Protein AF-A0AA38SUD5-F1 (afdb_monomer)

Mean predicted aligned error: 11.08 Å

Organism: NCBI:txid347529

Radius of gyration: 17.65 Å; Cα contacts (8 Å, |Δi|>4): 68; chains: 1; bounding box: 46×24×48 Å

Foldseek 3Di:
DDDPPPPCQPQANLFDKDKDDWDPDDPVGHTDHIDIDGDDPVPQDPVSVVVSVVRVVVLVVVCVVDDVVVNVVLSPDPVVNVVRVVVVVD

Secondary structure (DSSP, 8-state):
-----S-SSSS-S---EEEE--B--BTTB--B--EEEEPPGGG--HHHHHHHHHHHHHHHHHHHHS-HHHHHHHHHSTHHHHHHHHHTT-

Solvent-accessible surface area (backbone atoms only — not comparable to full-atom values): 5577 Å² total; per-residue (Å²): 137,87,73,92,74,79,76,66,70,88,42,39,89,58,67,56,63,45,74,46,73,60,41,78,58,52,101,89,44,78,60,43,73,63,44,76,46,76,55,55,80,90,70,51,49,74,64,48,51,50,49,30,48,51,34,46,50,54,50,51,51,54,48,73,75,35,59,66,70,58,40,56,54,42,73,71,38,79,58,46,57,53,54,46,60,60,65,72,73,112

Sequence (90 aa):
MPNDQRKGFEHGPHVPTSIIPSVAATENTPAVQERSFVKLVANWSDEDRRLVNIDTKARSLIAMSLPDEVFHSISKLKIAKKIWDTLCLQ

pLDDT: mean 74.1, std 16.0, range [33.28, 93.25]

Structure (mmCIF, N/CA/C/O backbone):
data_AF-A0AA38SUD5-F1
#
_entry.id   AF-A0AA38SUD5-F1
#
loop_
_atom_site.group_PDB
_atom_site.id
_atom_site.type_symbol
_atom_site.label_atom_id
_atom_site.label_alt_id
_atom_site.label_comp_id
_atom_site.label_asym_id
_atom_site.label_entity_id
_atom_site.label_seq_id
_atom_site.pdbx_PDB_ins_code
_atom_site.Cartn_x
_atom_site.Cartn_y
_atom_site.Cartn_z
_atom_site.occupancy
_atom_site.B_iso_or_equiv
_atom_site.auth_seq_id
_atom_site.auth_comp_id
_atom_site.auth_asym_id
_atom_site.auth_atom_id
_atom_site.pdbx_PDB_model_num
ATOM 1 N N . MET A 1 1 ? -22.801 -0.841 -3.808 1.00 35.06 1 MET A N 1
ATOM 2 C CA . MET A 1 1 ? -21.681 0.125 -3.763 1.00 35.06 1 MET A CA 1
ATOM 3 C C . MET A 1 1 ? -20.395 -0.620 -4.104 1.00 35.06 1 MET A C 1
ATOM 5 O O . MET A 1 1 ? -19.975 -1.400 -3.257 1.00 35.06 1 MET A O 1
ATOM 9 N N . PRO A 1 2 ? -19.810 -0.521 -5.314 1.00 41.44 2 PRO A N 1
ATOM 10 C CA . PRO A 1 2 ? -18.621 -1.305 -5.621 1.00 41.44 2 PRO A CA 1
ATOM 11 C C . PRO A 1 2 ? -17.325 -0.491 -5.500 1.00 41.44 2 PRO A C 1
ATOM 13 O O . PRO A 1 2 ? -17.184 0.587 -6.071 1.00 41.44 2 PRO A O 1
ATOM 16 N N . ASN A 1 3 ? -16.363 -1.121 -4.827 1.00 33.28 3 ASN A N 1
ATOM 17 C CA . ASN A 1 3 ? -14.917 -0.954 -4.954 1.00 33.28 3 ASN A CA 1
ATOM 18 C C . ASN A 1 3 ? -14.266 0.358 -4.493 1.00 33.28 3 ASN A C 1
ATOM 20 O O . ASN A 1 3 ? -13.740 1.128 -5.295 1.00 33.28 3 ASN A O 1
ATOM 24 N N . ASP A 1 4 ? -14.047 0.442 -3.180 1.00 44.62 4 ASP A N 1
ATOM 25 C CA . ASP A 1 4 ? -12.851 1.082 -2.609 1.00 44.62 4 ASP A CA 1
ATOM 26 C C . ASP A 1 4 ? -11.621 0.143 -2.707 1.00 44.62 4 ASP A C 1
ATOM 28 O O . ASP A 1 4 ? -10.928 -0.145 -1.739 1.00 44.62 4 ASP A O 1
ATOM 32 N N . GLN A 1 5 ? -11.379 -0.431 -3.894 1.00 41.25 5 GLN A N 1
ATOM 33 C CA . GLN A 1 5 ? -10.188 -1.258 -4.170 1.00 41.25 5 GLN A CA 1
ATOM 34 C C . GLN A 1 5 ? -9.030 -0.434 -4.763 1.00 41.25 5 GLN A C 1
ATOM 36 O O . GLN A 1 5 ? -7.996 -0.993 -5.118 1.00 41.25 5 GLN A O 1
ATOM 41 N N . ARG A 1 6 ? -9.182 0.894 -4.889 1.00 40.00 6 ARG A N 1
ATOM 42 C CA . ARG A 1 6 ? -8.187 1.775 -5.531 1.00 40.00 6 ARG A CA 1
ATOM 43 C C . ARG A 1 6 ? -7.223 2.473 -4.570 1.00 40.00 6 ARG A C 1
ATOM 45 O O . ARG A 1 6 ? -6.354 3.193 -5.038 1.00 40.00 6 ARG A O 1
ATOM 52 N N . LYS A 1 7 ? -7.324 2.258 -3.256 1.00 44.34 7 LYS A N 1
ATOM 53 C CA . LYS A 1 7 ? -6.454 2.922 -2.264 1.00 44.34 7 LYS A CA 1
ATOM 54 C C . LYS A 1 7 ? -5.230 2.117 -1.814 1.00 44.34 7 LYS A C 1
ATOM 56 O O . LYS A 1 7 ? -4.541 2.515 -0.885 1.00 44.34 7 LYS A O 1
ATOM 61 N N . GLY A 1 8 ? -4.938 0.990 -2.464 1.00 43.28 8 GLY A N 1
ATOM 62 C CA . GLY A 1 8 ? -3.901 0.055 -2.009 1.00 43.28 8 GLY A CA 1
ATOM 63 C C . GLY A 1 8 ? -2.456 0.378 -2.403 1.00 43.28 8 GLY A C 1
ATOM 64 O O . GLY A 1 8 ? -1.571 -0.365 -2.000 1.00 43.28 8 GLY A O 1
ATOM 65 N N . PHE A 1 9 ? -2.196 1.421 -3.202 1.00 45.28 9 PHE A N 1
ATOM 66 C CA . PHE A 1 9 ? -0.865 1.621 -3.802 1.00 45.28 9 PHE A CA 1
ATOM 67 C C . PHE A 1 9 ? -0.197 2.962 -3.499 1.00 45.28 9 PHE A C 1
ATOM 69 O O . PHE A 1 9 ? 0.968 3.140 -3.851 1.00 45.28 9 PHE A O 1
ATOM 76 N N . GLU A 1 10 ? -0.874 3.900 -2.834 1.00 49.41 10 GLU A N 1
ATOM 77 C CA . GLU A 1 10 ? -0.249 5.188 -2.504 1.00 49.41 10 GLU A CA 1
ATOM 78 C C . GLU A 1 10 ? 0.709 5.092 -1.303 1.00 49.41 10 GLU A C 1
ATOM 80 O O . GLU A 1 10 ? 1.660 5.868 -1.246 1.00 49.41 10 GLU A O 1
ATOM 85 N N . HIS A 1 11 ? 0.547 4.098 -0.416 1.00 50.06 11 HIS A N 1
ATOM 86 C CA . HIS A 1 11 ? 1.274 4.022 0.865 1.00 50.06 11 HIS A CA 1
ATOM 87 C C . HIS A 1 11 ? 2.142 2.764 1.089 1.00 50.06 11 HIS A C 1
ATOM 89 O O . HIS A 1 11 ? 2.733 2.644 2.153 1.00 50.06 11 HIS A O 1
ATOM 95 N N . GLY A 1 12 ? 2.253 1.848 0.115 1.00 57.19 12 GLY A N 1
ATOM 96 C CA . GLY A 1 12 ? 2.787 0.493 0.372 1.00 57.19 12 GLY A CA 1
ATOM 97 C C . GLY A 1 12 ? 1.758 -0.396 1.087 1.00 57.19 12 GLY A C 1
ATOM 98 O O . GLY A 1 12 ? 0.594 0.006 1.179 1.00 57.19 12 GLY A O 1
ATOM 99 N N . PRO A 1 13 ? 2.082 -1.630 1.524 1.00 65.62 13 PRO A N 1
ATOM 100 C CA . PRO A 1 13 ? 1.095 -2.486 2.184 1.00 65.62 13 PRO A CA 1
ATOM 101 C C . PRO A 1 13 ? 0.693 -1.986 3.568 1.00 65.62 13 PRO A C 1
ATOM 103 O O . PRO A 1 13 ? -0.354 -2.414 4.060 1.00 65.62 13 PRO A O 1
ATOM 106 N N . HIS A 1 14 ? 1.530 -1.175 4.226 1.00 73.62 14 HIS A N 1
ATOM 107 C CA . HIS A 1 14 ? 1.317 -0.818 5.601 1.00 73.62 14 HIS A CA 1
ATOM 108 C C . HIS A 1 14 ? 0.302 0.303 5.605 1.00 73.62 14 HIS A C 1
ATOM 110 O O . HIS A 1 14 ? 0.582 1.469 5.336 1.00 73.62 14 HIS A O 1
ATOM 116 N N . VAL A 1 15 ? -0.924 -0.094 5.901 1.00 81.25 15 VAL A N 1
ATOM 117 C CA . VAL A 1 15 ? -2.029 0.812 6.136 1.00 81.25 15 VAL A CA 1
ATOM 118 C C . VAL A 1 15 ? -2.295 0.751 7.633 1.00 81.25 15 VAL A C 1
ATOM 120 O O . VAL A 1 15 ? -2.843 -0.251 8.093 1.00 81.25 15 VAL A O 1
ATOM 123 N N . PRO A 1 16 ? -1.904 1.778 8.409 1.00 86.06 16 PRO A N 1
ATOM 124 C CA . PRO A 1 16 ? -2.156 1.799 9.841 1.00 86.06 16 PRO A CA 1
ATOM 125 C C . PRO A 1 16 ? -3.646 1.617 10.141 1.00 86.06 16 PRO A C 1
ATOM 127 O O . PRO A 1 16 ? -4.473 2.458 9.778 1.00 86.06 16 PRO A O 1
ATOM 130 N N . THR A 1 17 ? -4.007 0.525 10.811 1.00 86.94 17 THR A N 1
ATOM 131 C CA . THR A 1 17 ? -5.388 0.228 11.219 1.00 86.94 17 THR A CA 1
ATOM 132 C C . THR A 1 17 ? -5.534 0.246 12.730 1.00 86.94 17 THR A C 1
ATOM 134 O O . THR A 1 17 ? -4.589 -0.039 13.462 1.00 86.94 17 THR A O 1
ATOM 137 N N . SER A 1 18 ? -6.733 0.566 13.204 1.00 85.88 18 SER A N 1
ATOM 138 C CA . SER A 1 18 ? -7.122 0.411 14.603 1.00 85.88 18 SER A CA 1
ATOM 139 C C . SER A 1 18 ? -8.360 -0.471 14.710 1.00 85.88 18 SER A C 1
ATOM 141 O O . SER A 1 18 ? -9.137 -0.585 13.758 1.00 85.88 18 SER A O 1
ATOM 143 N N . ILE A 1 19 ? -8.536 -1.082 15.876 1.00 89.38 19 ILE A N 1
ATOM 144 C CA . ILE A 1 19 ? -9.650 -1.974 16.182 1.00 89.38 19 ILE A CA 1
ATOM 145 C C . ILE A 1 19 ? -10.548 -1.278 17.200 1.00 89.38 19 ILE A C 1
ATOM 147 O O . ILE A 1 19 ? -10.077 -0.760 18.211 1.00 89.38 19 ILE A O 1
ATOM 151 N N . ILE A 1 20 ? -11.847 -1.262 16.921 1.00 86.50 20 ILE A N 1
ATOM 152 C CA . ILE A 1 20 ? -12.863 -1.017 17.940 1.00 86.50 20 ILE A CA 1
ATOM 153 C C . ILE A 1 20 ? -13.243 -2.395 18.483 1.00 86.50 20 ILE A C 1
ATOM 155 O O . ILE A 1 20 ? -13.775 -3.189 17.702 1.00 86.50 20 ILE A O 1
ATOM 159 N N . PRO A 1 21 ? -12.944 -2.702 19.756 1.00 87.31 21 PRO A N 1
ATOM 160 C CA . PRO A 1 21 ? -13.218 -4.013 20.328 1.00 87.31 21 PRO A CA 1
ATOM 161 C C . PRO A 1 21 ? -14.724 -4.267 20.417 1.00 87.31 21 PRO A C 1
ATOM 163 O O . PRO A 1 21 ? -15.524 -3.331 20.500 1.00 87.31 21 PRO A O 1
ATOM 166 N N . SER A 1 22 ? -15.109 -5.543 20.418 1.00 88.62 22 SER A N 1
ATOM 167 C CA . SER A 1 22 ? -16.504 -5.910 20.651 1.00 88.62 22 SER A CA 1
ATOM 168 C C . SER A 1 22 ? -16.934 -5.556 22.077 1.00 88.62 22 SER A C 1
ATOM 170 O O . SER A 1 22 ? -16.190 -5.769 23.033 1.00 88.62 22 SER A O 1
ATOM 172 N N . VAL A 1 23 ? -18.157 -5.048 22.214 1.00 87.31 23 VAL A N 1
ATOM 173 C CA . VAL A 1 23 ? -18.798 -4.766 23.500 1.00 87.31 23 VAL A CA 1
ATOM 174 C C . VAL A 1 23 ? -20.095 -5.569 23.578 1.00 87.31 23 VAL A C 1
ATOM 176 O O . VAL A 1 23 ? -20.924 -5.503 22.669 1.00 87.31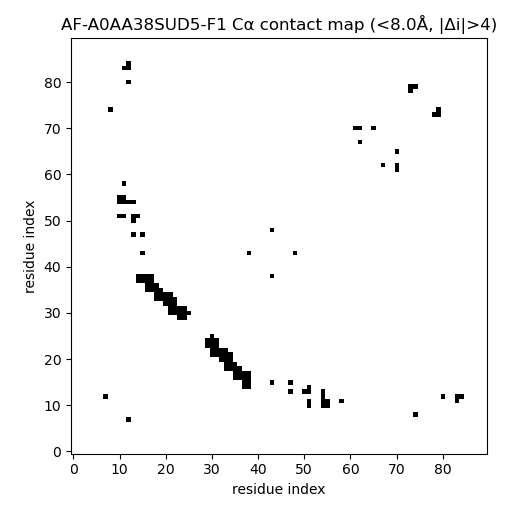 23 VAL A O 1
ATOM 179 N N . ALA A 1 24 ? -20.265 -6.346 24.649 1.00 88.75 24 ALA A N 1
ATOM 180 C CA . ALA A 1 24 ? -21.482 -7.119 24.886 1.00 88.75 24 ALA A CA 1
ATOM 181 C C . ALA A 1 24 ? -22.692 -6.202 25.138 1.00 88.75 24 ALA A C 1
ATOM 183 O O . ALA A 1 24 ? -22.539 -5.066 25.588 1.00 88.75 24 ALA A O 1
ATOM 184 N N . ALA A 1 25 ? -23.898 -6.700 24.859 1.00 86.31 25 ALA A N 1
ATOM 185 C CA . ALA A 1 25 ? -25.122 -5.970 25.176 1.00 86.31 25 ALA A CA 1
ATOM 186 C C . ALA A 1 25 ? -25.267 -5.790 26.697 1.00 86.31 25 ALA A C 1
ATOM 188 O O . ALA A 1 25 ? -24.942 -6.694 27.468 1.00 86.31 25 ALA A O 1
ATOM 189 N N . THR A 1 26 ? -25.796 -4.643 27.112 1.00 87.38 26 THR A N 1
ATOM 190 C CA . THR A 1 26 ? -26.274 -4.408 28.483 1.00 87.38 26 THR A CA 1
ATOM 191 C C . THR A 1 26 ? -27.791 -4.215 28.454 1.00 87.38 26 THR A C 1
ATOM 193 O O . THR A 1 26 ? -28.380 -4.167 27.374 1.00 87.38 26 THR A O 1
ATOM 196 N N . GLU A 1 27 ? -28.447 -4.081 29.611 1.00 85.75 27 GLU A N 1
ATOM 197 C CA . GLU A 1 27 ? -29.907 -3.880 29.675 1.00 85.75 27 GLU A CA 1
ATOM 198 C C . GLU A 1 27 ? -30.397 -2.688 28.832 1.00 85.75 27 GLU A C 1
ATOM 200 O O . GLU A 1 27 ? -31.530 -2.684 28.354 1.00 85.75 27 GLU A O 1
ATOM 205 N N . ASN A 1 28 ? -29.538 -1.689 28.611 1.00 88.38 28 ASN A N 1
ATOM 206 C CA . ASN A 1 28 ? -29.904 -0.411 28.004 1.00 88.38 28 ASN A CA 1
ATOM 207 C C . ASN A 1 28 ? -29.193 -0.152 26.666 1.00 88.38 28 ASN A C 1
ATOM 209 O O . ASN A 1 28 ? -29.494 0.841 26.007 1.00 88.38 28 ASN A O 1
ATOM 213 N N . THR A 1 29 ? -28.226 -0.987 26.265 1.00 86.00 29 THR A N 1
ATOM 214 C CA . THR A 1 29 ? -27.457 -0.787 25.023 1.00 86.00 29 THR A CA 1
ATOM 215 C C . THR A 1 29 ? -27.221 -2.089 24.252 1.00 86.00 29 THR A C 1
ATOM 217 O O . THR A 1 29 ? -26.868 -3.105 24.852 1.00 86.00 29 THR A O 1
ATOM 220 N N . PRO A 1 30 ? -27.383 -2.074 22.913 1.00 84.94 30 PRO A N 1
ATOM 221 C CA . PRO A 1 30 ? -27.161 -3.243 22.069 1.00 84.94 30 PRO A CA 1
ATOM 222 C C . PRO A 1 30 ? -25.672 -3.595 21.954 1.00 84.94 30 PRO A C 1
ATOM 224 O O . PRO A 1 30 ? -24.801 -2.738 22.097 1.00 84.94 30 PRO A O 1
ATOM 227 N N . ALA A 1 31 ? -25.390 -4.864 21.648 1.00 86.31 31 ALA A N 1
ATOM 228 C CA . ALA A 1 31 ? -24.028 -5.342 21.438 1.00 86.31 31 ALA A CA 1
ATOM 229 C C . ALA A 1 31 ? -23.371 -4.658 20.228 1.00 86.31 31 ALA A C 1
ATOM 231 O O . ALA A 1 31 ? -23.975 -4.534 19.160 1.00 86.31 31 ALA A O 1
ATOM 232 N N . VAL A 1 32 ? -22.105 -4.272 20.384 1.00 87.44 32 VAL A N 1
ATOM 233 C CA . VAL A 1 32 ? -21.264 -3.729 19.315 1.00 87.44 32 VAL A CA 1
ATOM 234 C C . VAL A 1 32 ? -20.272 -4.808 18.893 1.00 87.44 32 VAL A C 1
ATOM 236 O O . VAL A 1 32 ? -19.510 -5.324 19.711 1.00 87.44 32 VAL A O 1
ATOM 239 N N . GLN A 1 33 ? -20.282 -5.174 17.612 1.00 86.75 33 GLN A N 1
ATOM 240 C CA . GLN A 1 33 ? -19.303 -6.111 17.061 1.00 86.75 33 GLN A CA 1
ATOM 241 C C . GLN A 1 33 ? -17.945 -5.433 16.873 1.00 86.75 33 GLN A C 1
ATOM 243 O O . GLN A 1 33 ? -17.866 -4.222 16.653 1.00 86.75 33 GLN A O 1
ATOM 248 N N . GLU A 1 34 ? -16.883 -6.234 16.929 1.00 90.88 34 GLU A N 1
ATOM 249 C CA . GLU A 1 34 ? -15.543 -5.764 16.603 1.00 90.88 34 GLU A CA 1
ATOM 250 C C . GLU A 1 34 ? -15.491 -5.224 15.167 1.00 90.88 34 GLU A C 1
ATOM 252 O O . GLU A 1 34 ? -16.029 -5.826 14.235 1.00 90.88 34 GLU A O 1
ATOM 257 N N . ARG A 1 35 ? -14.827 -4.080 14.980 1.00 87.31 35 ARG A N 1
ATOM 258 C CA . ARG A 1 35 ? -14.580 -3.516 13.647 1.00 87.31 35 ARG A CA 1
ATOM 259 C C . ARG A 1 35 ? -13.184 -2.929 13.538 1.00 87.31 35 ARG A C 1
ATOM 261 O O . ARG A 1 35 ? -12.770 -2.122 14.368 1.00 87.31 35 ARG A O 1
ATOM 268 N N . SER A 1 36 ? -12.493 -3.261 12.455 1.00 85.12 36 SER A N 1
ATOM 269 C CA . SER A 1 36 ? -11.243 -2.612 12.065 1.00 85.12 36 SER A CA 1
ATOM 270 C C . SER A 1 36 ? -11.513 -1.401 11.173 1.00 85.12 36 SER A C 1
ATOM 272 O O . SER A 1 36 ? -12.388 -1.446 10.306 1.00 85.12 36 SER A O 1
ATOM 274 N N . PHE A 1 37 ? -10.731 -0.337 11.325 1.00 85.50 37 PHE A N 1
ATOM 275 C CA . PHE A 1 37 ? -10.763 0.816 10.427 1.00 85.50 37 PHE A CA 1
ATOM 276 C C . PHE A 1 37 ? -9.359 1.370 10.180 1.00 85.50 37 PHE A C 1
ATOM 278 O O . PHE A 1 37 ? -8.460 1.215 11.006 1.00 85.50 37 PHE A O 1
ATOM 285 N N . VAL A 1 38 ? -9.174 2.035 9.040 1.00 86.19 38 VAL A N 1
ATOM 286 C CA . VAL A 1 38 ? -7.920 2.721 8.704 1.00 86.19 38 VAL A CA 1
ATOM 287 C C . VAL A 1 38 ? -7.796 3.993 9.539 1.00 86.19 38 VAL A C 1
ATOM 289 O O . VAL A 1 38 ? -8.714 4.815 9.569 1.00 86.19 38 VAL A O 1
ATOM 292 N N . LYS A 1 39 ? -6.661 4.164 10.218 1.00 86.38 39 LYS A N 1
ATOM 293 C CA . LYS A 1 39 ? -6.364 5.357 11.012 1.00 86.38 39 LYS A CA 1
ATOM 294 C C . LYS A 1 39 ? -6.189 6.570 10.098 1.00 86.38 39 LYS A C 1
ATOM 296 O O . LYS A 1 39 ? -5.537 6.497 9.057 1.00 86.38 39 LYS A O 1
ATOM 301 N N . LEU A 1 40 ? -6.700 7.717 10.540 1.00 86.44 40 LEU A N 1
ATOM 302 C CA . LEU A 1 40 ? -6.349 9.008 9.948 1.00 86.44 40 LEU A CA 1
ATOM 303 C C . LEU A 1 40 ? -4.858 9.291 10.172 1.00 86.44 40 LEU A C 1
ATOM 305 O O . LEU A 1 40 ? -4.335 8.962 11.232 1.00 86.44 40 LEU A O 1
ATOM 309 N N . VAL A 1 41 ? -4.204 9.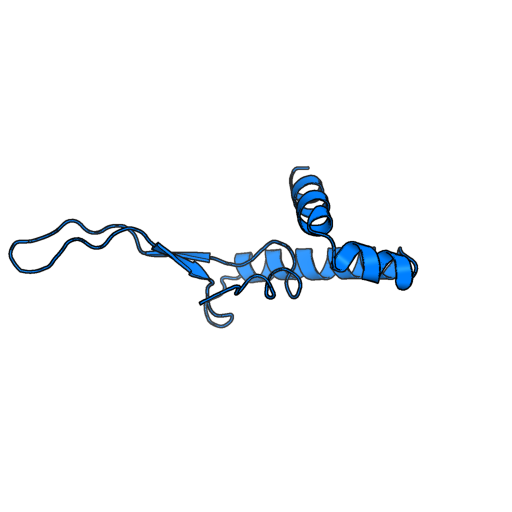964 9.220 1.00 83.06 41 VAL A N 1
ATOM 310 C CA . VAL A 1 41 ? -2.767 10.316 9.290 1.00 83.06 41 VAL A CA 1
ATOM 311 C C . VAL A 1 41 ? -2.416 11.098 10.561 1.00 83.06 41 VAL A C 1
ATOM 313 O O . VAL A 1 41 ? -1.335 10.936 11.124 1.00 83.06 41 VAL A O 1
ATOM 316 N N . ALA A 1 42 ? -3.344 11.924 11.051 1.00 89.19 42 ALA A N 1
ATOM 317 C CA . ALA A 1 42 ? -3.188 12.659 12.306 1.00 89.19 42 ALA A CA 1
ATOM 318 C C . ALA A 1 42 ? -3.072 11.740 13.539 1.00 89.19 42 ALA A C 1
ATOM 320 O O . ALA A 1 42 ? -2.450 12.123 14.522 1.00 89.19 42 ALA A O 1
ATOM 321 N N . ASN A 1 43 ? -3.621 10.524 13.463 1.00 90.69 43 ASN A N 1
ATOM 322 C CA . ASN A 1 43 ? -3.672 9.547 14.553 1.00 90.69 43 ASN A CA 1
ATOM 323 C C . ASN A 1 43 ? -2.614 8.442 14.406 1.00 90.69 43 ASN A C 1
ATOM 325 O O . ASN A 1 43 ? -2.691 7.423 15.093 1.00 90.69 43 ASN A O 1
ATOM 329 N N . TRP A 1 44 ? -1.677 8.588 13.469 1.00 89.50 44 TRP A N 1
ATOM 330 C CA . TRP A 1 44 ? -0.584 7.636 13.306 1.00 89.50 44 TRP A CA 1
ATOM 331 C C . TRP A 1 44 ? 0.400 7.763 14.464 1.00 89.50 44 TRP A C 1
ATOM 333 O O . TRP A 1 44 ? 0.858 8.868 14.770 1.00 89.50 44 TRP A O 1
ATOM 343 N N . SER A 1 45 ? 0.740 6.626 15.067 1.00 92.06 45 SER A N 1
ATOM 344 C CA . SER A 1 45 ? 1.851 6.533 16.012 1.00 92.06 45 SER A CA 1
ATOM 345 C C . SER A 1 45 ? 3.194 6.746 15.303 1.00 92.06 45 SER A C 1
ATOM 347 O O . SER A 1 45 ? 3.280 6.737 14.071 1.00 92.06 45 SER A O 1
ATOM 349 N N . ASP A 1 46 ? 4.269 6.899 16.074 1.00 93.25 46 ASP A N 1
ATOM 350 C CA . ASP A 1 46 ? 5.619 6.971 15.507 1.00 93.25 46 ASP A CA 1
ATOM 351 C C . ASP A 1 46 ? 5.998 5.685 14.760 1.00 93.25 46 ASP A C 1
ATOM 353 O O . ASP A 1 46 ? 6.649 5.747 13.717 1.00 93.25 46 ASP A O 1
ATOM 357 N N . GLU A 1 47 ? 5.528 4.527 15.233 1.00 88.19 47 GLU A N 1
ATOM 358 C CA . GLU A 1 47 ? 5.756 3.250 14.553 1.00 88.19 47 GLU A CA 1
ATOM 359 C C . GLU A 1 47 ? 4.937 3.142 13.258 1.00 88.19 47 GLU A C 1
ATOM 361 O O . GLU A 1 47 ? 5.487 2.754 12.230 1.00 88.19 47 GLU A O 1
ATOM 366 N N . ASP A 1 48 ? 3.669 3.581 13.258 1.00 87.69 48 ASP A N 1
ATOM 367 C CA . ASP A 1 48 ? 2.851 3.664 12.037 1.00 87.69 48 ASP A CA 1
ATOM 368 C C . ASP A 1 48 ? 3.575 4.525 10.978 1.00 87.69 48 ASP A C 1
ATOM 370 O O . ASP A 1 48 ? 3.726 4.135 9.820 1.00 87.69 48 ASP A O 1
ATOM 374 N N . ARG A 1 49 ? 4.097 5.694 11.385 1.00 86.44 49 ARG A N 1
ATOM 375 C CA . ARG A 1 49 ? 4.861 6.599 10.507 1.00 86.44 49 ARG A CA 1
ATOM 376 C C . ARG A 1 49 ? 6.149 5.964 10.004 1.00 86.44 49 ARG A C 1
ATOM 378 O O . ARG A 1 49 ? 6.494 6.127 8.833 1.00 86.44 49 ARG A O 1
ATOM 385 N N . ARG A 1 50 ? 6.875 5.266 10.878 1.00 86.94 50 ARG A N 1
ATOM 386 C CA . ARG A 1 50 ? 8.121 4.581 10.532 1.00 86.94 50 ARG A CA 1
ATOM 387 C C . ARG A 1 50 ? 7.879 3.511 9.471 1.00 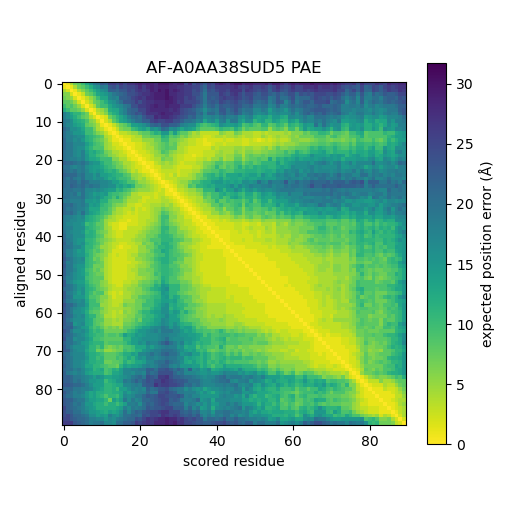86.94 50 ARG A C 1
ATOM 389 O O . ARG A 1 50 ? 8.613 3.492 8.485 1.00 86.94 50 ARG A O 1
ATOM 396 N N . LEU A 1 51 ? 6.862 2.670 9.644 1.00 82.44 51 LEU A N 1
ATOM 397 C CA . LEU A 1 51 ? 6.539 1.594 8.706 1.00 82.44 51 LEU A CA 1
ATOM 398 C C . LEU A 1 51 ? 6.091 2.147 7.348 1.00 82.44 51 LEU A C 1
ATOM 400 O O . LEU A 1 51 ? 6.654 1.758 6.329 1.00 82.44 51 LEU A O 1
ATOM 404 N N . VAL A 1 52 ? 5.211 3.156 7.322 1.00 82.75 52 VAL A N 1
ATOM 405 C CA . VAL A 1 52 ? 4.831 3.836 6.065 1.00 82.75 52 VAL A CA 1
ATOM 406 C C . VAL A 1 52 ? 6.045 4.464 5.365 1.00 82.75 52 VAL A C 1
ATOM 408 O O . VAL A 1 52 ? 6.149 4.454 4.136 1.00 82.75 52 VAL A O 1
ATOM 411 N N . ASN A 1 53 ? 6.997 5.017 6.120 1.00 82.62 53 ASN A N 1
ATOM 412 C CA . ASN A 1 53 ? 8.210 5.602 5.548 1.00 82.62 53 ASN A CA 1
ATOM 413 C C . ASN A 1 53 ? 9.152 4.540 4.956 1.00 82.62 53 ASN A C 1
ATOM 415 O O . ASN A 1 53 ? 9.746 4.768 3.903 1.00 82.62 53 ASN A O 1
ATOM 419 N N . ILE A 1 54 ? 9.291 3.382 5.608 1.00 80.06 54 ILE A N 1
ATOM 420 C CA . ILE A 1 54 ? 10.042 2.238 5.069 1.00 80.06 54 ILE A CA 1
ATOM 421 C C . ILE A 1 54 ? 9.402 1.781 3.757 1.00 80.06 54 ILE A C 1
ATOM 423 O O . ILE A 1 54 ? 10.098 1.665 2.746 1.00 80.06 54 ILE A O 1
ATOM 427 N N . ASP A 1 55 ? 8.079 1.637 3.751 1.00 78.69 55 ASP A N 1
ATOM 428 C CA . ASP A 1 55 ? 7.315 1.253 2.572 1.00 78.69 55 ASP 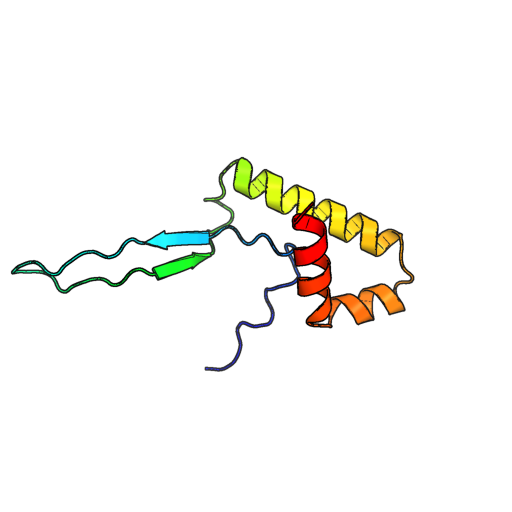A CA 1
ATOM 429 C C . ASP A 1 55 ? 7.504 2.236 1.410 1.00 78.69 55 ASP A C 1
ATOM 431 O O . ASP A 1 55 ? 7.772 1.859 0.265 1.00 78.69 55 ASP A O 1
ATOM 435 N N . THR A 1 56 ? 7.450 3.530 1.717 1.00 80.00 56 THR A N 1
ATOM 436 C CA . THR A 1 56 ? 7.686 4.594 0.739 1.00 80.00 56 THR A CA 1
ATOM 437 C C . THR A 1 56 ? 9.094 4.501 0.149 1.00 80.00 56 THR A C 1
ATOM 439 O O . THR A 1 56 ? 9.263 4.587 -1.067 1.00 80.00 56 THR A O 1
ATOM 442 N N . LYS A 1 57 ? 10.118 4.278 0.982 1.00 79.12 57 LYS A N 1
ATOM 443 C CA . LYS A 1 57 ? 11.512 4.162 0.528 1.00 79.12 57 LYS A CA 1
ATOM 444 C C . LYS A 1 57 ? 11.733 2.939 -0.354 1.00 79.12 57 LYS A C 1
ATOM 446 O O . LYS A 1 57 ? 12.344 3.070 -1.412 1.00 79.12 57 LYS A O 1
ATOM 451 N N . ALA A 1 58 ? 11.232 1.772 0.044 1.00 76.81 58 ALA A N 1
ATOM 452 C CA . ALA A 1 58 ? 11.377 0.562 -0.759 1.00 76.81 58 ALA A CA 1
ATOM 453 C C . ALA A 1 58 ? 10.613 0.674 -2.090 1.00 76.81 58 ALA A C 1
ATOM 455 O O . ALA A 1 58 ? 11.151 0.288 -3.127 1.00 76.81 58 ALA A O 1
ATOM 456 N N . ARG A 1 59 ? 9.440 1.324 -2.117 1.00 75.75 59 ARG A N 1
ATOM 457 C CA . ARG A 1 59 ? 8.754 1.657 -3.377 1.00 75.75 59 ARG A CA 1
ATOM 458 C C . ARG A 1 59 ? 9.611 2.544 -4.283 1.00 75.75 59 ARG A C 1
ATOM 460 O O . ARG A 1 59 ? 9.716 2.250 -5.472 1.00 75.75 59 ARG A O 1
ATOM 467 N N . SER A 1 60 ? 10.228 3.594 -3.742 1.00 77.56 60 SER A N 1
ATOM 468 C CA . SER A 1 60 ? 11.115 4.479 -4.511 1.00 77.56 60 SER A 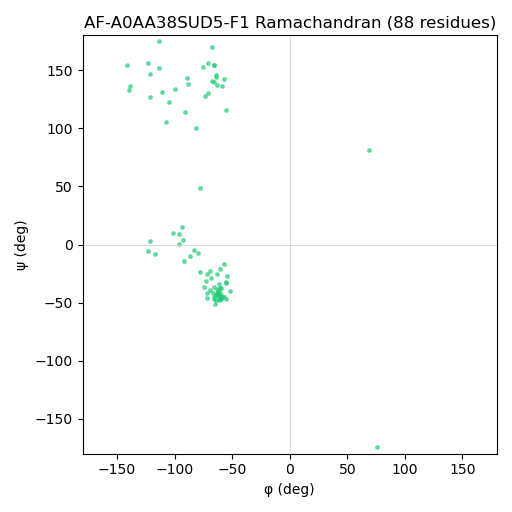CA 1
ATOM 469 C C . SER A 1 60 ? 12.337 3.741 -5.057 1.00 77.56 60 SER A C 1
ATOM 471 O O . SER A 1 60 ? 12.695 3.934 -6.214 1.00 77.56 60 SER A O 1
ATOM 473 N N . LEU A 1 61 ? 12.953 2.858 -4.265 1.00 78.44 61 LEU A N 1
ATOM 474 C CA . LEU A 1 61 ? 14.075 2.031 -4.719 1.00 78.44 61 LEU A CA 1
ATOM 475 C C . LEU A 1 61 ? 13.670 1.106 -5.871 1.00 78.44 61 LEU A C 1
ATOM 477 O O . LEU A 1 61 ? 14.382 1.033 -6.870 1.00 78.44 61 LEU A O 1
ATOM 481 N N . ILE A 1 62 ? 12.512 0.448 -5.767 1.00 76.75 62 ILE A N 1
ATOM 482 C CA . ILE A 1 62 ? 11.976 -0.408 -6.834 1.00 76.75 62 ILE A CA 1
ATOM 483 C C . ILE A 1 62 ? 11.695 0.417 -8.095 1.00 76.75 62 ILE A C 1
ATOM 485 O O . ILE A 1 62 ? 12.060 -0.008 -9.187 1.00 76.75 62 ILE A O 1
ATOM 489 N N . ALA A 1 63 ? 11.094 1.602 -7.952 1.00 74.88 63 ALA A N 1
ATOM 490 C CA . ALA A 1 63 ? 10.818 2.499 -9.072 1.00 74.88 63 ALA A CA 1
ATOM 491 C C . ALA A 1 63 ? 12.100 2.939 -9.793 1.00 74.88 63 ALA A C 1
ATOM 493 O O . ALA A 1 63 ? 12.137 2.928 -11.014 1.00 74.88 63 ALA A O 1
ATOM 494 N N . MET A 1 64 ? 13.165 3.264 -9.052 1.00 79.50 64 MET A N 1
ATOM 495 C CA . MET A 1 64 ? 14.457 3.643 -9.640 1.00 79.50 64 MET A CA 1
ATOM 496 C C . MET A 1 64 ? 15.208 2.467 -10.277 1.00 79.50 64 MET A C 1
ATOM 498 O O . MET A 1 64 ? 16.041 2.675 -11.154 1.00 79.50 64 MET A O 1
ATOM 502 N N . SER A 1 65 ? 14.954 1.239 -9.821 1.00 83.88 65 SER A N 1
ATOM 503 C CA . SER A 1 65 ? 15.672 0.042 -10.284 1.00 83.88 65 SER A CA 1
ATOM 504 C C . SER A 1 65 ? 15.062 -0.583 -11.540 1.00 83.88 65 SER A C 1
ATOM 506 O O . SER A 1 65 ? 15.650 -1.499 -12.113 1.00 83.88 65 SER A O 1
ATOM 508 N N . LEU A 1 66 ? 13.875 -0.135 -11.951 1.00 83.88 66 LEU A N 1
ATOM 509 C CA . LEU A 1 66 ? 13.116 -0.712 -13.055 1.00 83.88 66 LEU A CA 1
ATOM 510 C C . LEU A 1 66 ? 12.855 0.341 -14.136 1.00 83.88 66 LEU A C 1
ATOM 512 O O . LEU A 1 66 ? 12.618 1.499 -13.809 1.00 83.88 66 LEU A O 1
ATOM 516 N N . PRO A 1 67 ? 12.813 -0.049 -15.422 1.00 88.81 67 PRO A N 1
ATOM 517 C CA . PRO A 1 67 ? 12.276 0.818 -16.462 1.00 88.81 67 PRO A CA 1
ATOM 518 C C . PRO A 1 67 ? 10.830 1.219 -16.142 1.00 88.81 67 PRO A C 1
ATOM 520 O O . PRO A 1 67 ? 10.045 0.384 -15.678 1.00 88.81 67 PRO A O 1
ATOM 523 N N . ASP A 1 68 ? 10.461 2.464 -16.446 1.00 79.62 68 ASP A N 1
ATOM 524 C CA . ASP A 1 68 ? 9.148 3.035 -16.107 1.00 79.62 68 ASP A CA 1
ATOM 525 C C . ASP A 1 68 ? 7.976 2.161 -16.570 1.00 79.62 68 ASP A C 1
ATOM 527 O O . ASP A 1 68 ? 7.008 1.969 -15.837 1.00 79.62 68 ASP A O 1
ATOM 531 N N . GLU A 1 69 ? 8.074 1.568 -17.762 1.00 82.94 69 GLU A N 1
ATOM 532 C CA . GLU A 1 69 ? 7.056 0.669 -18.315 1.00 82.94 69 GLU A CA 1
ATOM 533 C C . GLU A 1 69 ? 6.855 -0.591 -17.456 1.00 82.94 69 GLU A C 1
ATOM 535 O O . GLU A 1 69 ? 5.722 -1.024 -17.209 1.00 82.94 69 GLU A O 1
ATOM 540 N N . VAL A 1 70 ? 7.951 -1.153 -16.942 1.00 79.94 70 VAL A N 1
ATOM 541 C CA . VAL A 1 70 ? 7.947 -2.343 -16.084 1.00 79.94 70 VAL A CA 1
ATOM 542 C C . VAL A 1 70 ? 7.385 -1.991 -14.710 1.00 79.94 70 VAL A C 1
ATOM 544 O O . VAL A 1 70 ? 6.495 -2.683 -14.211 1.00 79.94 70 VAL A O 1
ATOM 547 N N . PHE A 1 71 ? 7.830 -0.880 -14.119 1.00 79.44 71 PHE A N 1
ATOM 548 C CA . PHE A 1 71 ? 7.299 -0.392 -12.846 1.00 79.44 71 PHE A CA 1
ATOM 549 C C . PHE A 1 71 ? 5.796 -0.094 -12.934 1.00 79.44 71 PHE A C 1
ATOM 551 O O . PHE A 1 71 ? 5.011 -0.536 -12.090 1.00 79.44 71 PHE A O 1
ATO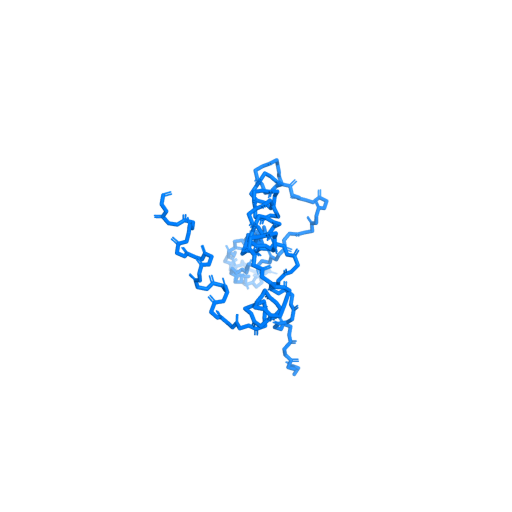M 558 N N . HIS A 1 72 ? 5.372 0.607 -13.985 1.00 75.12 72 HIS A N 1
ATOM 559 C CA . HIS A 1 72 ? 3.976 0.967 -14.202 1.00 75.12 72 HIS A CA 1
ATOM 560 C C . HIS A 1 72 ? 3.100 -0.275 -14.399 1.00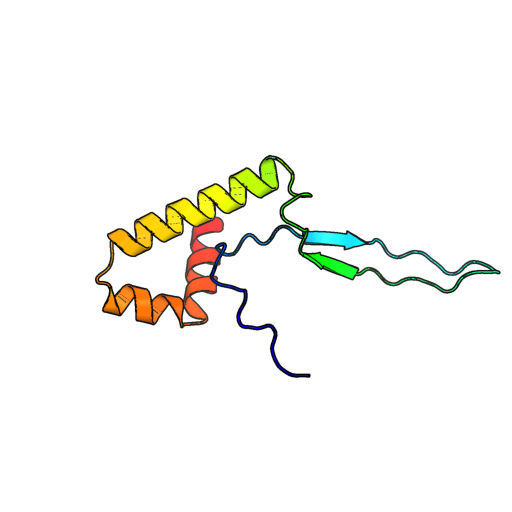 75.12 72 HIS A C 1
ATOM 562 O O . HIS A 1 72 ? 1.999 -0.346 -13.849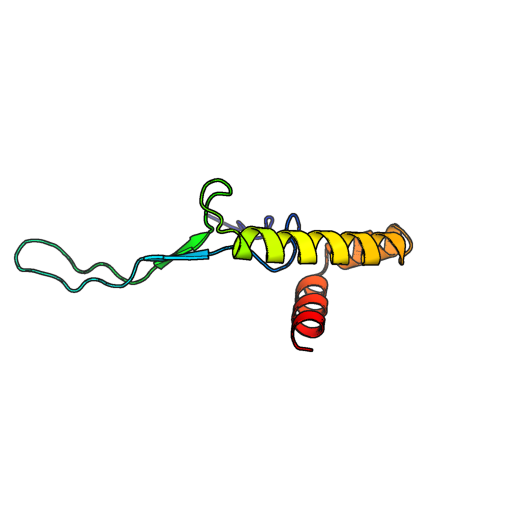 1.00 75.12 72 HIS A O 1
ATOM 568 N N . SER A 1 73 ? 3.609 -1.289 -15.100 1.00 77.25 73 SER A N 1
ATOM 569 C CA . SER A 1 73 ? 2.935 -2.580 -15.252 1.00 77.25 73 SER A CA 1
ATOM 570 C C . SER A 1 73 ? 2.791 -3.305 -13.913 1.00 77.25 73 SER A C 1
ATOM 572 O O . SER A 1 73 ? 1.687 -3.714 -13.557 1.00 77.25 73 SER A O 1
ATOM 574 N N . ILE A 1 74 ? 3.861 -3.395 -13.117 1.00 72.31 74 ILE A N 1
ATOM 575 C CA . ILE A 1 74 ? 3.843 -4.062 -11.805 1.00 72.31 74 ILE A CA 1
ATOM 576 C C . ILE A 1 74 ? 2.907 -3.344 -10.829 1.00 72.31 74 ILE A C 1
ATOM 578 O O . ILE A 1 74 ? 2.106 -4.001 -10.168 1.00 72.31 74 ILE A O 1
ATOM 582 N N . SER A 1 75 ? 2.935 -2.009 -10.782 1.00 68.50 75 SER A N 1
ATOM 583 C CA . SER A 1 75 ? 2.103 -1.205 -9.872 1.00 68.50 75 SER A CA 1
ATOM 584 C C . SER A 1 75 ? 0.592 -1.390 -10.065 1.00 68.50 75 SER A C 1
ATOM 586 O O . SER A 1 75 ? -0.186 -1.131 -9.150 1.00 68.50 75 SER A O 1
ATOM 588 N N . LYS A 1 76 ? 0.164 -1.871 -11.240 1.00 67.38 76 LYS A N 1
ATOM 589 C CA . LYS A 1 76 ? -1.242 -2.165 -11.558 1.00 67.38 76 LYS A CA 1
ATOM 590 C C . LYS A 1 76 ? -1.645 -3.606 -11.249 1.00 67.38 76 LYS A C 1
ATOM 592 O O . LYS A 1 76 ? -2.836 -3.922 -11.245 1.00 67.38 76 LYS A O 1
ATOM 597 N N . LEU A 1 77 ? -0.684 -4.497 -11.015 1.00 64.31 77 LEU A N 1
ATOM 598 C CA . LEU A 1 77 ? -0.946 -5.910 -10.777 1.00 64.31 77 LEU A CA 1
ATOM 599 C C . LEU A 1 77 ? -1.197 -6.170 -9.290 1.00 64.31 77 LEU A C 1
ATOM 601 O O . LEU A 1 77 ? -0.445 -5.737 -8.420 1.00 64.31 77 LEU A O 1
ATOM 605 N N . LYS A 1 78 ? -2.189 -7.021 -8.987 1.00 58.56 78 LYS A N 1
ATOM 606 C CA . LYS A 1 78 ? -2.389 -7.586 -7.633 1.00 58.56 78 LYS A CA 1
ATOM 607 C C . LYS A 1 78 ? -1.149 -8.339 -7.110 1.00 58.56 78 LYS A C 1
ATOM 609 O O . LYS A 1 78 ? -1.042 -8.583 -5.912 1.00 58.56 78 LYS A O 1
ATOM 614 N N . ILE A 1 79 ? -0.217 -8.690 -8.002 1.00 58.09 79 ILE A N 1
ATOM 615 C CA . ILE A 1 79 ? 1.072 -9.321 -7.698 1.00 58.09 79 ILE A CA 1
ATOM 616 C C . ILE A 1 79 ? 2.012 -8.364 -6.952 1.00 58.09 79 ILE A C 1
ATOM 618 O O . ILE A 1 79 ? 2.775 -8.839 -6.125 1.00 58.09 79 ILE A O 1
ATOM 622 N N . ALA A 1 80 ? 1.918 -7.042 -7.137 1.00 57.28 80 ALA A N 1
ATOM 623 C CA . ALA A 1 80 ? 2.753 -6.093 -6.395 1.00 57.28 80 ALA A CA 1
ATOM 624 C C . ALA A 1 80 ? 2.535 -6.179 -4.877 1.00 57.28 80 ALA A C 1
ATOM 626 O O . ALA A 1 80 ? 3.500 -6.144 -4.121 1.00 57.28 80 ALA A O 1
ATOM 627 N N . LYS A 1 81 ? 1.287 -6.400 -4.435 1.00 60.28 81 LYS A N 1
ATOM 628 C CA . LYS A 1 81 ? 0.982 -6.672 -3.023 1.00 60.28 81 LYS A CA 1
ATOM 629 C C . LYS A 1 81 ? 1.649 -7.968 -2.546 1.00 60.28 81 LYS A C 1
ATOM 631 O O . LYS A 1 81 ? 2.262 -7.969 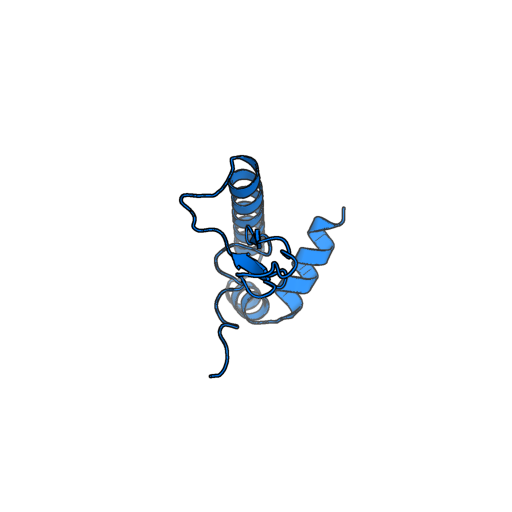-1.495 1.00 60.28 81 LYS A O 1
ATOM 636 N N . LYS A 1 82 ? 1.613 -9.040 -3.349 1.00 60.72 82 LYS A N 1
ATOM 637 C CA . LYS A 1 82 ? 2.281 -10.314 -3.015 1.00 60.72 82 LYS A CA 1
ATOM 638 C C . LYS A 1 82 ? 3.807 -10.212 -2.985 1.00 60.72 82 LYS A C 1
ATOM 640 O O . LYS A 1 82 ? 4.426 -10.793 -2.101 1.00 60.72 82 LYS A O 1
ATOM 645 N N . ILE A 1 83 ? 4.409 -9.504 -3.945 1.00 66.50 83 ILE A N 1
ATOM 646 C CA . ILE A 1 83 ? 5.853 -9.221 -3.958 1.00 66.50 83 ILE A CA 1
ATOM 647 C C . ILE A 1 83 ? 6.219 -8.518 -2.659 1.00 66.50 83 ILE A C 1
ATOM 649 O O . ILE A 1 83 ? 7.176 -8.900 -1.994 1.00 66.50 83 ILE A O 1
ATOM 653 N N . TRP A 1 84 ? 5.406 -7.542 -2.269 1.00 65.44 84 TRP A N 1
ATOM 654 C CA . TRP A 1 84 ? 5.617 -6.824 -1.037 1.00 65.44 84 TRP A CA 1
ATOM 655 C C . TRP A 1 84 ? 5.474 -7.709 0.208 1.00 65.44 84 TRP A C 1
ATOM 657 O O . TRP A 1 84 ? 6.382 -7.746 1.034 1.00 65.44 84 TRP A O 1
ATOM 667 N N . ASP A 1 85 ? 4.374 -8.455 0.328 1.00 61.22 85 ASP A N 1
ATOM 668 C CA . ASP A 1 85 ? 4.140 -9.374 1.448 1.00 61.22 85 ASP A CA 1
ATOM 669 C C . ASP A 1 85 ? 5.302 -10.383 1.591 1.00 61.22 85 ASP A C 1
ATOM 671 O O . ASP A 1 85 ? 5.659 -10.766 2.699 1.00 61.22 85 ASP A O 1
ATOM 675 N N . THR A 1 86 ? 5.940 -10.766 0.478 1.00 61.19 86 THR A N 1
ATOM 676 C CA . THR A 1 86 ? 7.108 -11.666 0.461 1.00 61.19 86 THR A CA 1
ATOM 677 C C . THR A 1 86 ? 8.393 -10.981 0.945 1.00 61.19 86 THR A C 1
ATOM 679 O O . THR A 1 86 ? 9.192 -11.612 1.630 1.00 61.19 86 THR A O 1
ATOM 682 N N . LEU A 1 87 ? 8.599 -9.698 0.624 1.00 56.19 87 LEU A N 1
ATOM 683 C CA . LEU A 1 87 ? 9.773 -8.928 1.063 1.00 56.19 87 LEU A CA 1
ATOM 684 C C . LEU A 1 87 ? 9.721 -8.571 2.556 1.00 56.19 87 LEU A C 1
ATOM 686 O O . LEU A 1 87 ? 10.763 -8.481 3.195 1.00 56.19 87 LEU A O 1
ATOM 690 N N . CYS A 1 88 ? 8.525 -8.383 3.120 1.00 54.09 88 CYS A N 1
ATOM 691 C CA . CYS A 1 88 ? 8.337 -8.066 4.542 1.00 54.09 88 CYS A CA 1
ATOM 692 C C . CYS A 1 88 ? 8.425 -9.272 5.490 1.00 54.09 88 CYS A C 1
ATOM 694 O O . CYS A 1 88 ? 8.388 -9.077 6.702 1.00 54.09 88 CYS A O 1
ATOM 696 N N . LEU A 1 89 ? 8.503 -10.499 4.968 1.00 50.97 89 LEU A N 1
ATOM 697 C CA . LEU A 1 89 ? 8.593 -11.733 5.758 1.00 50.97 89 LEU A CA 1
ATOM 698 C C . LEU A 1 89 ? 10.042 -12.209 5.997 1.00 50.97 89 LEU A C 1
ATOM 700 O O . LEU A 1 89 ? 10.231 -13.363 6.382 1.00 50.97 89 LEU A O 1
ATOM 704 N N . GLN A 1 90 ? 11.051 -11.361 5.762 1.00 42.91 90 GLN A N 1
ATOM 705 C CA . GLN A 1 90 ? 12.463 -11.675 6.028 1.00 42.91 90 GLN A CA 1
ATOM 706 C C . GLN A 1 90 ? 12.973 -11.066 7.332 1.00 42.91 90 GLN A C 1
ATOM 708 O O . GLN A 1 90 ? 12.705 -9.867 7.571 1.00 42.91 90 GLN A O 1
#